Protein AF-A0A353HWV7-F1 (afdb_monomer)

Radius of gyration: 19.86 Å; Cα contacts (8 Å, |Δi|>4): 101; chains: 1; bounding box: 33×42×52 Å

Sequence (136 aa):
RLYQDASVWTDSHAFAIPGNEGKPMPPEKLRGVLAFMAYVSRHSMGWAEGGHVPAYRPVAESLEARALMPNAMYAEAANNVVYDPDGWYMGAAGPVESMASKFMPGALSGQLTPAEALTMFEKEALRLLRKRPPRY

Mean predicted aligned error: 5.13 Å

Structure (mmCIF, N/CA/C/O backbone):
data_AF-A0A353HWV7-F1
#
_entry.id   AF-A0A353HWV7-F1
#
loop_
_atom_site.group_PDB
_atom_site.id
_atom_site.type_symbol
_atom_site.label_atom_id
_atom_site.label_alt_id
_atom_site.label_comp_id
_atom_site.label_asym_id
_atom_site.label_entity_id
_atom_site.label_seq_id
_atom_site.pdbx_PDB_ins_code
_atom_site.Cartn_x
_atom_site.Cartn_y
_atom_site.Cartn_z
_atom_site.occupancy
_atom_site.B_iso_or_equiv
_atom_site.auth_seq_id
_atom_site.auth_comp_id
_atom_site.auth_asym_id
_atom_site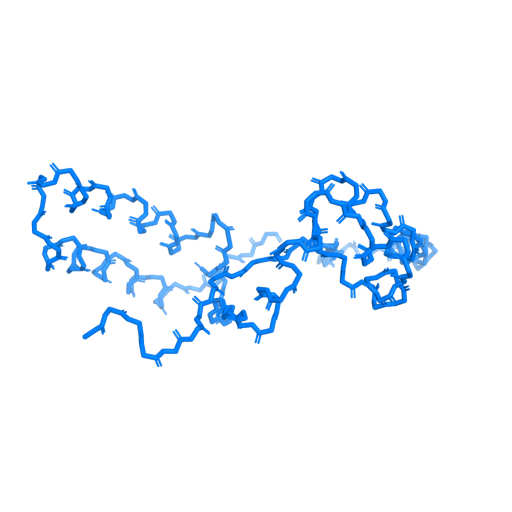.auth_atom_id
_atom_site.pdbx_PDB_model_num
ATOM 1 N N . ARG A 1 1 ? -20.787 -6.000 20.812 1.00 44.81 1 ARG A N 1
ATOM 2 C CA . ARG A 1 1 ? -19.441 -6.605 20.635 1.00 44.81 1 ARG A CA 1
ATOM 3 C C . ARG A 1 1 ? -18.710 -5.751 19.616 1.00 44.81 1 ARG A C 1
ATOM 5 O O . ARG A 1 1 ? -19.349 -5.394 18.640 1.00 44.81 1 ARG A O 1
ATOM 12 N N . LEU A 1 2 ? -17.460 -5.376 19.887 1.00 51.94 2 LEU A N 1
ATOM 13 C CA . LEU A 1 2 ? -16.744 -4.326 19.152 1.00 51.94 2 LEU A CA 1
ATOM 14 C C . LEU A 1 2 ? -16.338 -4.733 17.720 1.00 51.94 2 LEU A C 1
ATOM 16 O O . LEU A 1 2 ? -16.084 -3.849 16.921 1.00 51.94 2 LEU A O 1
ATOM 20 N N . TYR A 1 3 ? -16.364 -6.026 17.369 1.00 56.78 3 TYR A N 1
ATOM 21 C CA . TYR A 1 3 ? -16.024 -6.514 16.025 1.00 56.78 3 TYR A CA 1
ATOM 22 C C . TYR A 1 3 ? -16.941 -7.698 15.679 1.00 56.78 3 TYR A C 1
ATOM 24 O O . TYR A 1 3 ? -16.908 -8.724 16.364 1.00 56.78 3 TYR A O 1
ATOM 32 N N . GLN A 1 4 ? -17.860 -7.511 14.725 1.00 63.47 4 GLN A N 1
ATOM 33 C CA . GLN A 1 4 ? -18.762 -8.568 14.234 1.00 63.47 4 GLN A CA 1
ATOM 34 C C . GLN A 1 4 ? -18.123 -9.397 13.110 1.00 63.47 4 GLN A C 1
ATOM 36 O O . GLN A 1 4 ? -18.550 -10.527 12.883 1.00 63.47 4 GLN A O 1
ATOM 41 N N . ASP A 1 5 ? -17.082 -8.864 12.474 1.00 71.81 5 ASP A N 1
ATOM 42 C CA . ASP A 1 5 ? -16.262 -9.494 11.448 1.00 71.81 5 ASP A CA 1
ATOM 43 C C . ASP A 1 5 ? -14.765 -9.348 11.780 1.00 71.81 5 ASP A C 1
ATOM 45 O O . ASP A 1 5 ? -14.356 -8.521 12.601 1.00 71.81 5 ASP A O 1
ATOM 49 N N . ALA A 1 6 ? -13.942 -10.214 11.184 1.00 78.19 6 ALA A N 1
ATOM 50 C CA . ALA A 1 6 ? -12.502 -10.016 11.160 1.00 78.19 6 ALA A CA 1
ATOM 51 C C . ALA A 1 6 ? -12.210 -9.000 10.051 1.00 78.19 6 ALA A C 1
ATOM 53 O O . ALA A 1 6 ? -12.312 -9.334 8.876 1.00 78.19 6 ALA A O 1
ATOM 54 N N . SER A 1 7 ? -11.880 -7.769 10.436 1.00 83.88 7 SER A N 1
ATOM 55 C CA . SER A 1 7 ? -11.550 -6.679 9.516 1.00 83.88 7 SER A CA 1
ATOM 56 C C . SER A 1 7 ? -10.223 -6.059 9.932 1.00 83.88 7 SER A C 1
ATOM 58 O O . SER A 1 7 ? -10.049 -5.676 11.092 1.00 83.88 7 SER A O 1
ATOM 60 N N . VAL A 1 8 ? -9.282 -5.963 8.996 1.00 86.19 8 VAL A N 1
ATOM 61 C CA . VAL A 1 8 ? -7.960 -5.370 9.217 1.00 86.19 8 VAL A CA 1
ATOM 62 C C . VAL A 1 8 ? -7.736 -4.299 8.161 1.00 86.19 8 VAL A C 1
ATOM 64 O O . VAL A 1 8 ? -7.777 -4.584 6.967 1.00 86.19 8 VAL A O 1
ATOM 67 N N . TRP A 1 9 ? -7.498 -3.060 8.590 1.00 88.69 9 TRP A N 1
ATOM 68 C CA . TRP A 1 9 ? -7.063 -2.017 7.664 1.00 88.69 9 TRP A CA 1
ATOM 69 C C . TRP A 1 9 ? -5.718 -2.408 7.044 1.00 88.69 9 TRP A C 1
ATOM 71 O O . TRP A 1 9 ? -4.826 -2.897 7.743 1.00 88.69 9 TRP A O 1
ATOM 81 N N . THR A 1 10 ? -5.574 -2.211 5.737 1.00 87.62 10 THR A N 1
ATOM 82 C CA . THR A 1 10 ? -4.329 -2.500 5.025 1.00 87.62 10 THR A CA 1
ATOM 83 C C . THR A 1 10 ? -3.988 -1.398 4.034 1.00 87.62 10 THR A C 1
ATOM 85 O O . THR A 1 10 ? -4.869 -0.719 3.511 1.00 87.62 10 THR A O 1
ATOM 88 N N . ASP A 1 11 ? -2.701 -1.307 3.716 1.00 87.75 11 ASP A N 1
ATOM 89 C CA . ASP A 1 11 ? -2.186 -0.521 2.605 1.00 87.75 11 ASP A CA 1
ATOM 90 C C . ASP A 1 11 ? -1.064 -1.291 1.886 1.00 87.75 11 ASP A C 1
ATOM 92 O O . ASP A 1 11 ? -0.548 -2.300 2.378 1.00 87.75 11 ASP A O 1
ATOM 96 N N . SER A 1 12 ? -0.690 -0.834 0.693 1.00 87.12 12 SER A N 1
ATOM 97 C CA . SER A 1 12 ? 0.347 -1.439 -0.133 1.00 87.12 12 SER A CA 1
ATOM 98 C C . SER A 1 12 ? 1.292 -0.397 -0.719 1.00 87.12 12 SER A C 1
ATOM 100 O O . SER A 1 12 ? 0.903 0.708 -1.077 1.00 87.12 12 SER A O 1
ATOM 102 N N . HIS A 1 13 ? 2.553 -0.786 -0.891 1.00 88.81 13 HIS A N 1
ATOM 103 C CA . HIS A 1 13 ? 3.521 0.030 -1.614 1.00 88.81 13 HIS A CA 1
ATOM 104 C C . HIS A 1 13 ? 3.453 -0.311 -3.102 1.00 88.81 13 HIS A C 1
ATOM 106 O O . HIS A 1 13 ? 3.502 -1.484 -3.479 1.00 88.81 13 HIS A O 1
ATOM 112 N N . ALA A 1 14 ? 3.393 0.710 -3.954 1.00 89.50 14 ALA A N 1
ATOM 113 C CA . ALA A 1 14 ? 3.351 0.540 -5.399 1.00 89.50 14 ALA A CA 1
ATOM 114 C C . ALA A 1 14 ? 4.379 1.430 -6.100 1.00 89.50 14 ALA A C 1
ATOM 116 O O . ALA A 1 14 ? 4.656 2.558 -5.693 1.00 89.50 14 ALA A O 1
ATOM 117 N N . PHE A 1 15 ? 4.921 0.928 -7.208 1.00 93.75 15 PHE A N 1
ATOM 118 C CA . PHE A 1 15 ? 5.664 1.760 -8.144 1.00 93.75 15 PHE A CA 1
ATOM 119 C C . PHE A 1 15 ? 4.686 2.551 -9.016 1.00 93.75 15 PHE A C 1
ATOM 121 O O . PHE A 1 15 ? 3.751 1.981 -9.577 1.00 93.75 15 PHE A O 1
ATOM 128 N N . ALA A 1 16 ? 4.950 3.843 -9.192 1.00 92.69 16 ALA A N 1
ATOM 129 C CA . ALA A 1 16 ? 4.185 4.717 -10.072 1.00 92.69 16 ALA A CA 1
ATOM 130 C C . ALA A 1 16 ? 5.095 5.336 -11.139 1.00 92.69 16 ALA A C 1
ATOM 132 O O . ALA A 1 16 ? 6.242 5.698 -10.870 1.00 92.69 16 ALA A O 1
ATOM 133 N N . ILE A 1 17 ? 4.569 5.478 -12.356 1.00 93.19 17 ILE A N 1
ATOM 134 C CA . ILE A 1 17 ? 5.233 6.201 -13.442 1.00 93.19 17 ILE A CA 1
ATOM 135 C C . ILE A 1 17 ? 4.547 7.566 -13.566 1.00 93.19 17 ILE A C 1
ATOM 137 O O . ILE A 1 17 ? 3.347 7.601 -13.838 1.00 93.19 17 ILE A O 1
ATOM 141 N N . PRO A 1 18 ? 5.269 8.688 -13.385 1.00 90.06 18 PRO A N 1
ATOM 142 C CA . PRO A 1 18 ? 4.688 10.015 -13.548 1.00 90.06 18 PRO A CA 1
ATOM 143 C C . PRO A 1 18 ? 4.153 10.222 -14.967 1.00 90.06 18 PRO A C 1
ATOM 145 O O . PRO A 1 18 ? 4.827 9.880 -15.943 1.00 90.06 18 PRO A O 1
ATOM 148 N N . GLY A 1 19 ? 2.972 10.835 -15.084 1.00 88.19 19 GLY A N 1
ATOM 149 C CA . GLY A 1 19 ? 2.339 11.104 -16.379 1.00 88.19 19 GLY A CA 1
ATOM 150 C C . GLY A 1 19 ? 3.135 12.064 -17.274 1.00 88.19 19 GLY A C 1
ATOM 151 O O . GLY A 1 19 ? 3.052 11.956 -18.494 1.00 88.19 19 GLY A O 1
ATOM 152 N N . ASN A 1 20 ? 3.941 12.958 -16.679 1.00 88.81 20 ASN A N 1
ATOM 153 C CA . ASN A 1 20 ? 4.789 13.944 -17.365 1.00 88.81 20 ASN A CA 1
ATOM 154 C C . ASN A 1 20 ? 4.060 14.677 -18.512 1.00 88.81 20 ASN A C 1
ATOM 156 O O . ASN A 1 20 ? 4.488 14.624 -19.669 1.00 88.81 20 ASN A O 1
ATOM 160 N N . GLU A 1 21 ? 2.944 15.345 -18.200 1.00 88.44 21 GLU A N 1
ATOM 161 C CA . GLU A 1 21 ? 2.135 16.065 -19.192 1.00 88.44 21 GLU A CA 1
ATOM 162 C C . GLU A 1 21 ? 2.995 17.019 -20.042 1.00 88.44 21 GLU A C 1
ATOM 164 O O . GLU A 1 21 ? 3.812 17.782 -19.530 1.00 88.44 21 GLU A O 1
ATOM 169 N N . GLY A 1 22 ? 2.850 16.944 -21.368 1.00 92.62 22 GLY A N 1
ATOM 170 C CA . GLY A 1 22 ? 3.628 17.752 -22.316 1.00 92.62 22 GLY A CA 1
ATOM 171 C C . GLY A 1 22 ? 5.094 17.332 -22.502 1.00 92.62 22 GLY A C 1
ATOM 172 O O . GLY A 1 22 ? 5.752 17.839 -23.408 1.00 92.62 22 GLY A O 1
ATOM 173 N N . LYS A 1 23 ? 5.613 16.385 -21.708 1.00 94.38 23 LYS A N 1
ATOM 174 C CA . LYS A 1 23 ? 6.982 15.860 -21.823 1.00 94.38 23 LYS A CA 1
ATOM 175 C C . LYS A 1 23 ? 7.009 14.340 -21.600 1.00 94.38 23 LYS A C 1
ATOM 177 O O . LYS A 1 23 ? 7.583 13.872 -20.613 1.00 94.38 23 LYS A O 1
ATOM 182 N N . PRO A 1 24 ? 6.393 13.554 -22.502 1.00 91.12 24 PRO A N 1
ATOM 183 C CA . PRO A 1 24 ? 6.259 12.118 -22.310 1.00 91.12 24 PRO A CA 1
ATOM 184 C C . PRO A 1 24 ? 7.624 11.435 -22.194 1.00 91.12 24 PRO A C 1
ATOM 186 O O . PRO A 1 24 ? 8.616 11.844 -22.804 1.00 91.12 24 PRO A O 1
ATOM 189 N N . MET A 1 25 ? 7.666 10.365 -21.401 1.00 94.75 25 MET A N 1
ATOM 190 C CA . MET A 1 25 ? 8.862 9.545 -21.262 1.00 94.75 25 MET A CA 1
ATOM 191 C C . MET A 1 25 ? 9.195 8.864 -22.601 1.00 94.75 25 MET A C 1
ATOM 193 O O . MET A 1 25 ? 8.297 8.273 -23.206 1.00 94.75 25 MET A O 1
ATOM 197 N N . PRO A 1 26 ? 10.465 8.881 -23.050 1.00 96.56 26 PRO A N 1
ATOM 198 C CA . PRO A 1 26 ? 10.867 8.140 -24.239 1.00 96.56 26 PRO A CA 1
ATOM 199 C C . PRO A 1 26 ? 10.539 6.636 -24.127 1.00 96.56 26 PRO A C 1
ATOM 201 O O . PRO A 1 26 ? 10.708 6.062 -23.041 1.00 96.56 26 PRO A O 1
ATOM 204 N N . PRO A 1 27 ? 10.095 5.966 -25.210 1.00 96.12 27 PRO A N 1
ATOM 205 C CA . PRO A 1 27 ? 9.649 4.571 -25.154 1.00 96.12 27 PRO A CA 1
ATOM 206 C C . PRO A 1 27 ? 10.694 3.586 -24.615 1.00 96.12 27 PRO A C 1
ATOM 208 O O . PRO A 1 27 ? 10.354 2.632 -23.919 1.00 96.12 27 PRO A O 1
ATOM 211 N N . GLU A 1 28 ? 11.973 3.791 -24.921 1.00 97.75 28 GLU A N 1
ATOM 212 C CA . GLU A 1 28 ? 13.077 2.970 -24.425 1.00 97.75 28 GLU A CA 1
ATOM 213 C C . GLU A 1 28 ? 13.275 3.106 -22.916 1.00 97.75 28 GLU A C 1
ATOM 215 O O . GLU A 1 28 ? 13.475 2.101 -22.231 1.00 97.75 28 GLU A O 1
ATOM 220 N N . LYS A 1 29 ? 13.119 4.321 -22.381 1.00 97.12 29 LYS A N 1
ATOM 221 C CA . LYS A 1 29 ? 13.177 4.560 -20.940 1.00 97.12 29 LYS A CA 1
ATOM 222 C C . LYS A 1 29 ? 11.981 3.920 -20.240 1.00 97.12 29 LYS A C 1
ATOM 224 O O . LYS A 1 29 ? 12.170 3.261 -19.221 1.00 97.12 29 LYS A O 1
ATOM 229 N N . LEU A 1 30 ? 10.781 4.038 -20.815 1.00 96.38 30 LEU A N 1
ATOM 230 C CA . LEU A 1 30 ? 9.579 3.388 -20.286 1.00 96.38 30 LEU A CA 1
ATOM 231 C C . LEU A 1 30 ? 9.751 1.864 -20.204 1.00 96.38 30 LEU A C 1
ATOM 233 O O . LEU A 1 30 ? 9.453 1.269 -19.171 1.00 96.38 30 LEU A O 1
ATOM 237 N N . ARG A 1 31 ? 10.296 1.233 -21.254 1.00 97.94 31 ARG A N 1
ATOM 238 C CA . ARG A 1 31 ? 10.606 -0.208 -21.237 1.00 97.94 31 ARG A CA 1
ATOM 239 C C . ARG A 1 31 ? 11.578 -0.577 -20.116 1.00 97.94 31 ARG A C 1
ATOM 241 O O . ARG A 1 31 ? 11.344 -1.566 -19.429 1.00 97.94 31 ARG A O 1
ATOM 248 N N . GLY A 1 32 ? 12.631 0.216 -19.908 1.00 98.38 32 GLY A N 1
ATOM 249 C CA . GLY A 1 32 ? 13.584 0.002 -18.815 1.00 98.38 32 GLY A CA 1
ATOM 250 C C . GLY A 1 32 ? 12.936 0.100 -17.430 1.00 98.38 32 GLY A C 1
ATOM 251 O O . GLY A 1 32 ? 13.162 -0.762 -16.584 1.00 98.38 32 GLY A O 1
ATOM 252 N N . VAL A 1 33 ? 12.077 1.102 -17.216 1.00 97.81 33 VAL A N 1
ATOM 253 C CA . VAL A 1 33 ? 11.332 1.273 -15.956 1.00 97.81 33 VAL A CA 1
ATOM 254 C C . VAL A 1 33 ? 10.406 0.084 -15.696 1.00 97.81 33 VAL A C 1
ATOM 256 O O . VAL A 1 33 ? 10.430 -0.479 -14.604 1.00 97.81 33 VAL A O 1
ATOM 259 N N . LEU A 1 34 ? 9.645 -0.355 -16.701 1.00 97.75 34 LEU A N 1
ATOM 260 C CA . LEU A 1 34 ? 8.764 -1.519 -16.569 1.00 97.75 34 LEU A CA 1
ATOM 261 C C . LEU A 1 34 ? 9.548 -2.811 -16.302 1.00 97.75 34 LEU A C 1
ATOM 263 O O . LEU A 1 34 ? 9.127 -3.621 -15.476 1.00 97.75 34 LEU A O 1
ATOM 267 N N . ALA A 1 35 ? 10.702 -2.996 -16.950 1.00 98.44 35 ALA A N 1
ATOM 268 C CA . ALA A 1 35 ? 11.579 -4.134 -16.691 1.00 98.44 35 ALA A CA 1
ATOM 269 C C . ALA A 1 35 ? 12.095 -4.134 -15.243 1.00 98.44 35 ALA A C 1
ATOM 271 O O . ALA A 1 35 ? 12.089 -5.179 -14.592 1.00 98.44 35 ALA A O 1
ATOM 272 N N . PHE A 1 36 ? 12.470 -2.967 -14.714 1.00 98.06 36 PHE A N 1
ATOM 273 C CA . PHE A 1 36 ? 12.876 -2.817 -13.318 1.00 98.06 36 PHE A CA 1
ATOM 274 C C . PHE A 1 36 ? 11.728 -3.119 -12.343 1.00 98.06 36 PHE A C 1
ATOM 276 O O . PHE A 1 36 ? 11.900 -3.932 -11.436 1.00 98.06 36 PHE A O 1
ATOM 283 N N . MET A 1 37 ? 10.540 -2.540 -12.553 1.00 97.25 37 MET A N 1
ATOM 284 C CA . MET A 1 37 ? 9.358 -2.806 -11.718 1.00 97.25 37 MET A CA 1
ATOM 285 C C . MET A 1 37 ? 9.006 -4.302 -11.702 1.00 97.25 37 MET A C 1
ATOM 287 O O . MET A 1 37 ? 8.732 -4.872 -10.642 1.00 97.25 37 MET A O 1
ATOM 291 N N . ALA A 1 38 ? 9.060 -4.959 -12.865 1.00 97.00 38 ALA A N 1
ATOM 292 C CA . ALA A 1 38 ? 8.837 -6.396 -12.980 1.00 97.00 38 ALA A CA 1
ATOM 293 C C . ALA A 1 38 ? 9.918 -7.204 -12.250 1.00 97.00 38 ALA A C 1
ATOM 295 O O . ALA A 1 38 ? 9.589 -8.169 -11.560 1.00 97.00 38 ALA A O 1
ATOM 296 N N . TYR A 1 39 ? 11.189 -6.811 -12.370 1.00 97.62 39 TYR A N 1
ATOM 297 C CA . TYR A 1 39 ? 12.292 -7.453 -11.661 1.00 97.62 39 TYR A CA 1
ATOM 298 C C . TYR A 1 39 ? 12.093 -7.379 -10.146 1.00 97.62 39 TYR A C 1
ATOM 300 O O . TYR A 1 39 ? 12.087 -8.424 -9.502 1.00 97.62 39 TYR A O 1
ATOM 308 N N . VAL A 1 40 ? 11.854 -6.188 -9.584 1.00 96.12 40 VAL A N 1
ATOM 309 C CA . VAL A 1 40 ? 11.650 -6.019 -8.134 1.00 96.12 40 VAL A CA 1
ATOM 310 C C . VAL A 1 40 ? 10.454 -6.835 -7.648 1.00 96.12 40 VAL A C 1
ATOM 312 O O . VAL A 1 40 ? 10.556 -7.533 -6.645 1.00 96.12 40 VAL A O 1
ATOM 315 N N . SER A 1 41 ? 9.343 -6.818 -8.391 1.00 94.88 41 SER A N 1
ATOM 316 C CA . SER A 1 41 ? 8.148 -7.592 -8.033 1.00 94.88 41 SER A CA 1
ATOM 317 C C . SER A 1 41 ? 8.435 -9.096 -7.989 1.00 94.88 41 SER A C 1
ATOM 319 O O . SER A 1 41 ? 8.030 -9.780 -7.051 1.00 94.88 41 SER A O 1
ATOM 321 N N . ARG A 1 42 ? 9.170 -9.618 -8.981 1.00 96.81 42 ARG A N 1
ATOM 322 C CA . ARG A 1 42 ? 9.516 -11.046 -9.081 1.00 96.81 42 ARG A CA 1
ATOM 323 C C . ARG A 1 42 ? 10.584 -11.491 -8.081 1.00 96.81 42 ARG A C 1
ATOM 325 O O . ARG A 1 42 ? 10.616 -12.666 -7.744 1.00 96.81 42 ARG A O 1
ATOM 332 N N . HIS A 1 43 ? 11.416 -10.570 -7.600 1.00 96.75 43 HIS A N 1
ATOM 333 C CA . HIS A 1 43 ? 12.477 -10.820 -6.617 1.00 96.75 43 HIS A CA 1
ATOM 334 C C . HIS A 1 43 ? 12.132 -10.193 -5.258 1.00 96.75 43 HIS A C 1
ATOM 336 O O . HIS A 1 43 ? 12.989 -9.648 -4.566 1.00 96.75 43 HIS A O 1
ATOM 342 N N . SER A 1 44 ? 10.856 -10.250 -4.874 1.00 96.19 44 SER A N 1
ATOM 343 C CA . SER A 1 44 ? 10.322 -9.567 -3.692 1.00 96.19 44 SER A CA 1
ATOM 344 C C . SER A 1 44 ? 10.531 -10.314 -2.370 1.00 96.19 44 SER A C 1
ATOM 346 O O . SER A 1 44 ? 10.053 -9.853 -1.339 1.00 96.19 44 SER A O 1
ATOM 348 N N . MET A 1 45 ? 11.280 -11.423 -2.350 1.00 96.88 45 MET A N 1
ATOM 349 C CA . MET A 1 45 ? 11.542 -12.170 -1.111 1.00 96.88 45 MET A CA 1
ATOM 350 C C . MET A 1 45 ? 12.262 -11.314 -0.056 1.00 96.88 45 MET A C 1
ATOM 352 O O . MET A 1 45 ? 11.914 -11.382 1.116 1.00 96.88 45 MET A O 1
ATOM 356 N N . GLY A 1 46 ? 13.164 -10.416 -0.469 1.00 95.81 46 GLY A N 1
ATOM 357 C CA . GLY A 1 46 ? 13.804 -9.474 0.459 1.00 95.81 46 GLY A CA 1
ATOM 358 C C . GLY A 1 46 ? 12.816 -8.531 1.165 1.00 95.81 46 GLY A C 1
ATOM 359 O O . GLY A 1 46 ? 13.063 -8.098 2.285 1.00 95.81 46 GLY A O 1
ATOM 360 N N . TRP A 1 47 ? 11.656 -8.248 0.559 1.00 94.38 47 TRP A N 1
ATOM 361 C CA . TRP A 1 47 ? 10.579 -7.515 1.236 1.00 94.38 47 TRP A CA 1
ATOM 362 C C . TRP A 1 47 ? 9.870 -8.386 2.273 1.00 94.38 47 TRP A C 1
ATOM 364 O O . TRP A 1 47 ? 9.518 -7.885 3.340 1.00 94.38 47 TRP A O 1
ATOM 374 N N . ALA A 1 48 ? 9.696 -9.683 1.992 1.00 95.00 48 ALA A N 1
ATOM 375 C CA . ALA A 1 48 ? 9.178 -10.629 2.977 1.00 95.00 48 ALA A CA 1
ATOM 376 C C . ALA A 1 48 ? 10.107 -10.721 4.191 1.00 95.00 48 ALA A C 1
ATOM 378 O O . ALA A 1 48 ? 9.637 -10.626 5.318 1.00 95.00 48 ALA A O 1
ATOM 379 N N . GLU A 1 49 ? 11.420 -10.807 3.970 1.00 95.88 49 GLU A N 1
ATOM 380 C CA . GLU A 1 49 ? 12.443 -10.788 5.029 1.00 95.88 49 GLU A CA 1
ATOM 381 C C . GLU A 1 49 ? 12.390 -9.510 5.882 1.00 95.88 49 GLU A C 1
ATOM 383 O O . GLU A 1 49 ? 12.682 -9.552 7.075 1.00 95.88 49 GLU A O 1
ATOM 388 N N . GLY A 1 50 ? 11.945 -8.391 5.301 1.00 94.38 50 GLY A N 1
ATOM 389 C CA . GLY A 1 50 ? 11.661 -7.141 6.012 1.00 94.38 50 GLY A CA 1
ATOM 390 C C . GLY A 1 50 ? 10.317 -7.096 6.754 1.00 94.38 50 GLY A C 1
ATOM 391 O O . GLY A 1 50 ? 10.013 -6.085 7.380 1.00 94.38 50 GLY A O 1
ATOM 392 N N . GLY A 1 51 ? 9.506 -8.156 6.691 1.00 92.50 51 GLY A N 1
ATOM 393 C CA . GLY A 1 51 ? 8.198 -8.247 7.348 1.00 92.50 51 GLY A CA 1
ATOM 394 C C . GLY A 1 51 ? 7.004 -7.799 6.497 1.00 92.50 51 GLY A C 1
ATOM 395 O O . GLY A 1 51 ? 5.915 -7.597 7.028 1.00 92.50 51 GLY A O 1
ATOM 396 N N . HIS A 1 52 ? 7.168 -7.623 5.185 1.00 92.12 52 HIS A N 1
ATOM 397 C CA . HIS A 1 52 ? 6.036 -7.350 4.297 1.00 92.12 52 HIS A CA 1
ATOM 398 C C . HIS A 1 52 ? 5.371 -8.642 3.807 1.00 92.12 52 HIS A C 1
ATOM 400 O O . HIS A 1 52 ? 5.999 -9.695 3.710 1.00 92.12 52 HIS A O 1
ATOM 406 N N . VAL A 1 53 ? 4.097 -8.550 3.421 1.00 91.31 53 VAL A N 1
ATOM 407 C CA . VAL A 1 53 ? 3.421 -9.590 2.633 1.00 91.31 53 VAL A CA 1
ATOM 408 C C . VAL A 1 53 ? 3.640 -9.272 1.148 1.00 91.31 53 VAL A C 1
ATOM 410 O O . VAL A 1 53 ? 3.164 -8.233 0.684 1.00 91.31 53 VAL A O 1
ATOM 413 N N . PRO A 1 54 ? 4.371 -10.102 0.378 1.00 92.81 54 PRO A N 1
ATOM 414 C CA . PRO A 1 54 ? 4.614 -9.816 -1.032 1.00 92.81 54 PRO A CA 1
ATOM 415 C C . PRO A 1 54 ? 3.321 -9.831 -1.854 1.00 92.81 54 PRO A C 1
ATOM 417 O O . PRO A 1 54 ? 2.492 -10.725 -1.715 1.00 92.81 54 PRO A O 1
ATOM 420 N N . ALA A 1 55 ? 3.179 -8.885 -2.784 1.00 91.31 55 ALA A N 1
ATOM 421 C CA . ALA A 1 55 ? 2.043 -8.860 -3.711 1.00 91.31 55 ALA A CA 1
ATOM 422 C C . ALA A 1 55 ? 2.217 -9.831 -4.896 1.00 91.31 55 ALA A C 1
ATOM 424 O O . ALA A 1 55 ? 1.242 -10.281 -5.502 1.00 91.31 55 ALA A O 1
ATOM 425 N N . TYR A 1 56 ? 3.462 -10.16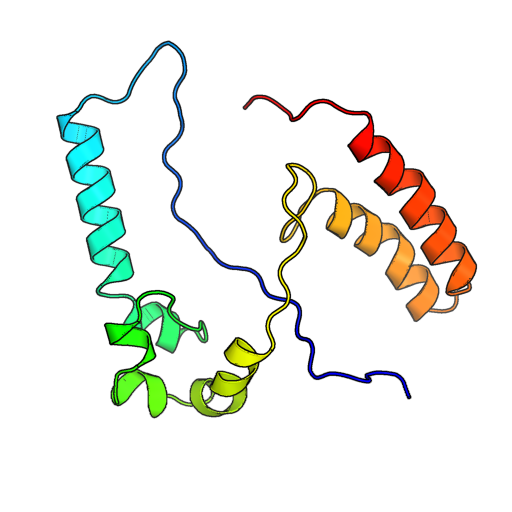8 -5.259 1.00 95.12 56 TYR A N 1
ATOM 426 C CA . TYR A 1 56 ? 3.723 -11.112 -6.342 1.00 95.12 56 TYR A CA 1
ATOM 427 C C . TYR A 1 56 ? 3.483 -12.543 -5.858 1.00 95.12 56 TYR A C 1
ATOM 429 O O . TYR A 1 56 ? 4.318 -13.133 -5.172 1.00 95.12 56 TYR A O 1
ATOM 437 N N . ARG A 1 57 ? 2.328 -13.099 -6.241 1.00 94.06 57 ARG A N 1
ATOM 438 C CA . ARG A 1 57 ? 1.825 -14.393 -5.758 1.00 94.06 57 ARG A CA 1
ATOM 439 C C . ARG A 1 57 ? 2.847 -15.534 -5.781 1.00 94.06 57 ARG A C 1
ATOM 441 O O . ARG A 1 57 ? 2.948 -16.203 -4.763 1.00 94.06 57 ARG A O 1
ATOM 448 N N . PRO A 1 58 ? 3.655 -15.749 -6.840 1.00 97.06 58 PRO A N 1
ATOM 449 C CA . PRO A 1 58 ? 4.643 -16.830 -6.821 1.00 97.06 58 PRO A CA 1
ATOM 450 C C . PRO A 1 58 ? 5.684 -16.726 -5.698 1.00 97.06 58 PRO A C 1
ATOM 452 O O . PRO A 1 58 ? 6.176 -17.755 -5.254 1.00 97.06 58 PRO A O 1
ATOM 455 N N . VAL A 1 59 ? 6.010 -15.513 -5.233 1.00 96.12 59 VAL A N 1
ATOM 456 C CA . VAL A 1 59 ? 6.866 -15.315 -4.051 1.00 96.12 59 VAL A CA 1
ATOM 457 C C . VAL A 1 59 ? 6.038 -15.484 -2.778 1.00 96.12 59 VAL A C 1
ATOM 459 O O . VAL A 1 59 ? 6.422 -16.256 -1.914 1.00 96.12 59 VAL A O 1
ATOM 462 N N . ALA A 1 60 ? 4.878 -14.827 -2.672 1.00 93.38 60 ALA A N 1
ATOM 463 C CA . ALA A 1 60 ? 4.026 -14.891 -1.476 1.00 93.38 60 ALA A CA 1
ATOM 464 C C . ALA A 1 60 ? 3.546 -16.315 -1.130 1.00 93.38 60 ALA A C 1
ATOM 466 O O . ALA A 1 60 ? 3.346 -16.657 0.033 1.00 93.38 60 ALA A O 1
ATOM 467 N N . GLU A 1 61 ? 3.344 -17.147 -2.150 1.00 94.00 61 GLU A N 1
ATOM 468 C CA . GLU A 1 61 ? 2.865 -18.522 -2.027 1.00 94.00 61 GLU A CA 1
ATOM 469 C C . GLU A 1 61 ? 4.006 -19.554 -1.982 1.00 94.00 61 GLU A C 1
ATOM 471 O O . GLU A 1 61 ? 3.722 -20.749 -1.866 1.00 94.00 61 GLU A O 1
ATOM 476 N N . SER A 1 62 ? 5.275 -19.127 -2.058 1.00 96.25 62 SER A N 1
ATOM 477 C CA . SER A 1 62 ? 6.425 -20.034 -2.019 1.00 96.25 62 SER A CA 1
ATOM 478 C C . SER A 1 62 ? 6.595 -20.689 -0.643 1.00 96.25 62 SER A C 1
ATOM 480 O O . SER A 1 62 ? 6.092 -20.202 0.376 1.00 96.25 62 SER A O 1
ATOM 482 N N . LEU A 1 63 ? 7.315 -21.815 -0.600 1.00 97.12 63 LEU A N 1
ATOM 483 C CA . LEU A 1 63 ? 7.604 -22.512 0.657 1.00 97.12 63 LEU A CA 1
ATOM 484 C C . LEU A 1 63 ? 8.445 -21.639 1.593 1.00 97.12 63 LEU A C 1
ATOM 486 O O . LEU A 1 63 ? 8.193 -21.606 2.793 1.00 97.12 63 LEU A O 1
ATOM 490 N N . GLU A 1 64 ? 9.404 -20.906 1.033 1.00 96.38 64 GLU A N 1
ATOM 491 C CA . GLU A 1 64 ? 10.293 -20.004 1.758 1.00 96.38 64 GLU A CA 1
ATOM 492 C C . GLU A 1 64 ? 9.507 -18.871 2.424 1.00 96.38 64 GLU A C 1
ATOM 494 O O . GLU A 1 64 ? 9.666 -18.646 3.622 1.00 96.38 64 GLU A O 1
ATOM 499 N N . ALA A 1 65 ? 8.612 -18.198 1.690 1.00 95.25 65 ALA A N 1
ATOM 500 C CA . ALA A 1 65 ? 7.793 -17.121 2.246 1.00 95.25 65 ALA A CA 1
ATOM 501 C C . ALA A 1 65 ? 6.822 -17.625 3.324 1.00 95.25 65 ALA A C 1
ATOM 503 O O . ALA A 1 65 ? 6.651 -16.978 4.355 1.00 95.25 65 ALA A O 1
ATOM 504 N N . ARG A 1 66 ? 6.217 -18.804 3.123 1.00 94.50 66 ARG A N 1
ATOM 505 C CA . ARG A 1 66 ? 5.280 -19.408 4.086 1.00 94.50 66 ARG A CA 1
ATOM 506 C C . ARG A 1 66 ? 5.950 -19.921 5.359 1.00 94.50 66 ARG A C 1
ATOM 508 O O . ARG A 1 66 ? 5.291 -19.994 6.390 1.00 94.50 66 ARG A O 1
ATOM 515 N N . ALA A 1 67 ? 7.226 -20.293 5.292 1.00 96.69 67 ALA A N 1
ATOM 516 C CA . ALA A 1 67 ? 8.002 -20.738 6.448 1.00 96.69 67 ALA A CA 1
ATOM 517 C C . ALA A 1 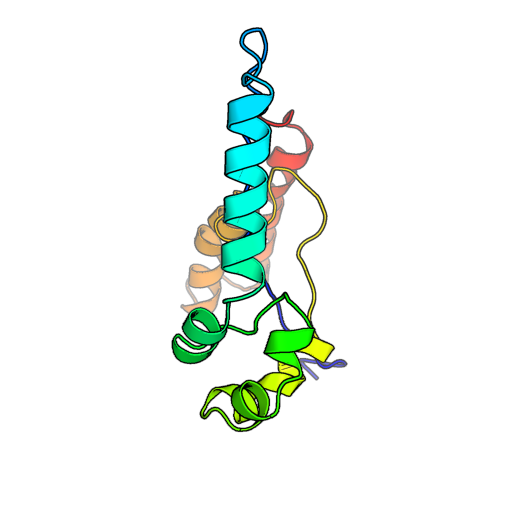67 ? 8.660 -19.578 7.218 1.00 96.69 67 ALA A C 1
ATOM 519 O O . ALA A 1 67 ? 9.193 -19.789 8.309 1.00 96.69 67 ALA A O 1
ATOM 520 N N . LEU A 1 68 ? 8.651 -18.365 6.658 1.00 97.31 68 LEU A N 1
ATOM 521 C CA . LEU A 1 68 ? 9.337 -17.214 7.228 1.00 97.31 68 LEU A CA 1
ATOM 522 C C . LEU A 1 68 ? 8.636 -16.724 8.501 1.00 97.31 68 LEU A C 1
ATOM 524 O O . LEU A 1 68 ? 7.449 -16.404 8.495 1.00 97.31 68 LEU A O 1
ATOM 528 N N . MET A 1 69 ? 9.388 -16.619 9.596 1.00 96.00 69 MET A N 1
ATOM 529 C CA . MET A 1 69 ? 8.900 -16.101 10.876 1.00 96.00 69 MET A CA 1
ATOM 530 C C . MET A 1 69 ? 9.414 -14.671 11.105 1.00 96.00 69 MET A C 1
ATOM 532 O O . MET A 1 69 ? 10.591 -14.422 10.850 1.00 96.00 69 MET A O 1
ATOM 536 N N . PRO A 1 70 ? 8.584 -13.744 11.624 1.00 94.88 70 PRO A N 1
ATOM 537 C CA . PRO A 1 70 ? 7.219 -13.952 12.117 1.00 94.88 70 PRO A CA 1
ATOM 538 C C . PRO A 1 70 ? 6.119 -13.868 11.041 1.00 94.88 70 PRO A C 1
ATOM 540 O O . PRO A 1 70 ? 4.948 -13.927 11.400 1.00 94.88 70 PRO A O 1
ATOM 543 N N . ASN A 1 71 ? 6.446 -13.747 9.747 1.00 94.69 71 ASN A N 1
ATOM 544 C CA . ASN A 1 71 ? 5.464 -13.561 8.664 1.00 94.69 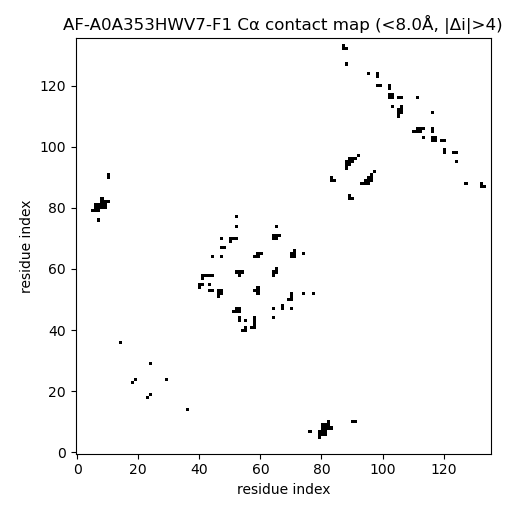71 ASN A CA 1
ATOM 545 C C . ASN A 1 71 ? 4.340 -14.596 8.651 1.00 94.69 71 ASN A C 1
ATOM 547 O O . ASN A 1 71 ? 3.168 -14.238 8.531 1.00 94.69 71 ASN A O 1
ATOM 551 N N . ALA A 1 72 ? 4.678 -15.864 8.866 1.00 93.19 72 ALA A N 1
ATOM 552 C CA . ALA A 1 72 ? 3.706 -16.944 8.950 1.00 93.19 72 ALA A CA 1
ATOM 553 C C . ALA A 1 72 ? 2.652 -16.722 10.053 1.00 93.19 72 ALA A C 1
ATOM 555 O O . ALA A 1 72 ? 1.518 -17.168 9.903 1.00 93.19 72 ALA A O 1
ATOM 556 N N . MET A 1 73 ? 2.982 -15.998 11.131 1.00 93.31 73 MET A N 1
ATOM 557 C CA . MET A 1 73 ? 2.054 -15.729 12.239 1.00 93.31 73 MET A CA 1
ATOM 558 C C . MET A 1 73 ? 0.936 -14.751 11.868 1.00 93.31 73 MET A C 1
ATOM 560 O O . MET A 1 73 ? -0.108 -14.765 12.513 1.00 93.31 73 MET A O 1
ATOM 564 N N . TYR A 1 74 ? 1.149 -13.891 10.869 1.00 90.19 74 TYR A N 1
ATOM 565 C CA . TYR A 1 74 ? 0.168 -12.887 10.444 1.00 90.19 74 TYR A CA 1
ATOM 566 C C . TYR A 1 74 ? -0.267 -13.040 8.984 1.00 90.19 74 TYR A C 1
ATOM 568 O O . TYR A 1 74 ? -1.037 -12.220 8.490 1.00 90.19 74 TYR A O 1
ATOM 576 N N . ALA A 1 75 ? 0.170 -14.093 8.290 1.00 86.38 75 ALA A N 1
ATOM 577 C CA . ALA A 1 75 ? -0.156 -14.320 6.883 1.00 86.38 75 ALA A CA 1
ATOM 578 C C . ALA A 1 75 ? -1.674 -14.372 6.621 1.00 86.38 75 ALA A C 1
ATOM 580 O O . ALA A 1 75 ? -2.142 -13.889 5.592 1.00 86.38 75 ALA A O 1
ATOM 581 N N . GLU A 1 76 ? -2.463 -14.891 7.568 1.00 87.00 76 GLU A N 1
ATOM 582 C CA . GLU A 1 76 ? -3.926 -14.950 7.451 1.00 87.00 76 GLU A CA 1
ATOM 583 C C . GLU A 1 76 ? -4.609 -13.576 7.528 1.00 87.00 76 GLU A C 1
ATOM 585 O O . GLU A 1 76 ? -5.740 -13.438 7.060 1.00 87.00 76 GLU A O 1
ATOM 590 N N . ALA A 1 77 ? -3.940 -12.542 8.059 1.00 87.44 77 ALA A N 1
ATOM 591 C CA . ALA A 1 77 ? -4.494 -11.187 8.109 1.00 87.44 77 ALA A CA 1
ATOM 592 C C . ALA A 1 77 ? -4.806 -10.649 6.704 1.00 87.44 77 ALA A C 1
ATOM 594 O O . ALA A 1 77 ? -5.777 -9.914 6.536 1.00 87.44 77 ALA A O 1
ATOM 595 N N . ALA A 1 78 ? -4.050 -11.090 5.690 1.00 86.62 78 ALA A N 1
ATOM 596 C CA . ALA A 1 78 ? -4.266 -10.734 4.291 1.00 86.62 78 ALA A CA 1
ATOM 597 C C . ALA A 1 78 ? -5.654 -11.152 3.756 1.00 86.62 78 ALA A C 1
ATOM 599 O O . ALA A 1 78 ? -6.144 -10.549 2.806 1.00 86.62 78 ALA A O 1
ATOM 600 N N . ASN A 1 79 ? -6.315 -12.144 4.367 1.00 87.81 79 ASN A N 1
ATOM 601 C CA . ASN A 1 79 ? -7.654 -12.591 3.959 1.00 87.81 79 ASN A CA 1
ATOM 602 C C . ASN A 1 79 ? -8.784 -11.688 4.475 1.00 87.81 79 ASN A C 1
ATOM 604 O O . ASN A 1 79 ? -9.918 -11.809 4.022 1.00 87.81 79 ASN A O 1
ATOM 608 N N . ASN A 1 80 ? -8.480 -10.811 5.431 1.00 90.00 80 ASN A N 1
ATOM 609 C CA . ASN A 1 80 ? -9.449 -9.987 6.154 1.00 90.00 80 ASN A CA 1
ATOM 610 C C . ASN A 1 80 ? -9.228 -8.492 5.892 1.00 90.00 80 ASN A C 1
ATOM 612 O O . ASN A 1 80 ? -9.627 -7.643 6.692 1.00 90.00 80 ASN A O 1
ATOM 616 N N . VAL A 1 81 ? -8.517 -8.170 4.811 1.00 88.88 81 VAL A N 1
ATOM 617 C CA . VAL A 1 81 ? -8.117 -6.798 4.534 1.00 88.88 81 VAL A CA 1
ATOM 618 C C . VAL A 1 81 ? -9.285 -5.950 4.058 1.00 88.88 81 VAL A C 1
ATOM 620 O O . VAL A 1 81 ? -10.066 -6.354 3.196 1.00 88.88 81 VAL A O 1
ATOM 623 N N . VAL A 1 82 ? -9.357 -4.738 4.591 1.00 89.19 82 VAL A N 1
ATOM 624 C CA . VAL A 1 82 ? -10.246 -3.681 4.124 1.00 89.19 82 VAL A CA 1
ATOM 625 C C . VAL A 1 82 ? -9.365 -2.517 3.694 1.00 89.19 82 VAL A C 1
ATOM 627 O O . VAL A 1 82 ? -8.601 -1.980 4.495 1.00 89.19 82 VAL A O 1
ATOM 630 N N . TYR A 1 83 ? -9.457 -2.161 2.416 1.00 87.12 83 TYR A N 1
ATOM 631 C CA . TYR A 1 83 ? -8.803 -0.977 1.874 1.00 87.12 83 TYR A CA 1
ATOM 632 C C . TYR A 1 83 ? -9.658 0.258 2.136 1.00 87.12 83 TYR A C 1
ATOM 634 O O . TYR A 1 83 ? -10.891 0.177 2.182 1.00 87.12 83 TYR A O 1
ATOM 642 N N . ASP A 1 84 ? -9.003 1.410 2.241 1.00 88.25 84 ASP A N 1
ATOM 643 C CA . ASP A 1 84 ? -9.712 2.677 2.153 1.00 88.25 84 ASP A CA 1
ATOM 644 C C . ASP A 1 84 ? -10.463 2.785 0.810 1.00 88.25 84 ASP A C 1
ATOM 646 O O . ASP A 1 84 ? -10.003 2.255 -0.206 1.00 88.25 84 ASP A O 1
ATOM 650 N N . PRO A 1 85 ? -11.606 3.492 0.768 1.00 86.06 85 PRO A N 1
ATOM 651 C CA . PRO A 1 85 ? -12.297 3.781 -0.482 1.00 86.06 85 PRO A CA 1
ATOM 652 C C . PRO A 1 85 ? -11.410 4.513 -1.494 1.00 86.06 85 PRO A C 1
ATOM 654 O O . PRO A 1 85 ? -10.532 5.294 -1.128 1.00 86.06 85 PRO A O 1
ATOM 657 N N . ASP A 1 86 ? -11.722 4.367 -2.780 1.00 85.81 86 ASP A N 1
ATOM 658 C CA . ASP A 1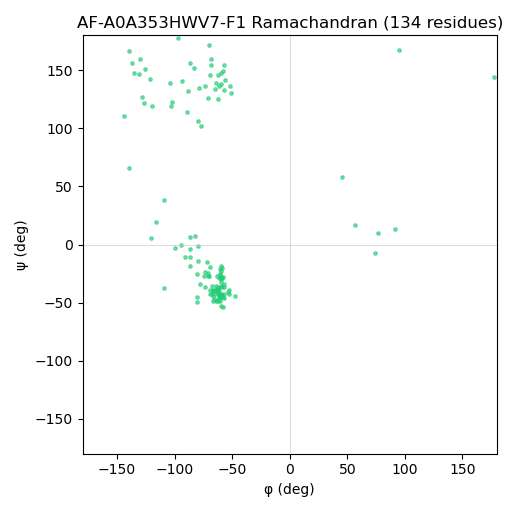 86 ? -11.036 5.124 -3.824 1.00 85.81 86 ASP A CA 1
ATOM 659 C C . ASP A 1 86 ? -11.261 6.636 -3.653 1.00 85.81 86 ASP A C 1
ATOM 661 O O . ASP A 1 86 ? -12.391 7.135 -3.623 1.00 85.81 86 ASP A O 1
ATOM 665 N N . GLY A 1 87 ? -10.173 7.399 -3.582 1.00 88.50 87 GLY A N 1
ATOM 666 C CA . GLY A 1 87 ? -10.228 8.854 -3.540 1.00 88.50 87 GLY A CA 1
ATOM 667 C C . GLY A 1 87 ? -8.849 9.477 -3.397 1.00 88.50 87 GLY A C 1
ATOM 668 O O . GLY A 1 87 ? -8.003 8.968 -2.674 1.00 88.50 87 GLY A O 1
ATOM 669 N N . TRP A 1 88 ? -8.628 10.634 -4.032 1.00 90.75 88 TRP A N 1
ATOM 670 C CA . TRP A 1 88 ? -7.344 11.354 -3.951 1.00 90.75 88 TRP A CA 1
ATOM 671 C C . TRP A 1 88 ? -6.953 11.749 -2.516 1.00 90.75 88 TRP A C 1
ATOM 673 O O . TRP A 1 88 ? -5.806 12.095 -2.255 1.00 90.75 88 TRP A O 1
ATOM 683 N N . TYR A 1 89 ? -7.932 11.758 -1.610 1.00 91.62 89 TYR A N 1
ATOM 684 C CA . TYR A 1 89 ? -7.790 12.127 -0.210 1.00 91.62 89 TYR A CA 1
ATOM 685 C C . TYR A 1 89 ? -7.681 10.931 0.755 1.00 91.62 89 TYR A C 1
ATOM 687 O O . TYR A 1 89 ? -7.537 11.159 1.959 1.00 91.62 89 TYR A O 1
ATOM 695 N N . MET A 1 90 ? -7.791 9.701 0.248 1.00 91.38 90 MET A N 1
ATOM 696 C CA . MET A 1 90 ? -7.700 8.450 1.010 1.00 91.38 90 MET A CA 1
ATOM 697 C C . MET A 1 90 ? -6.287 7.849 0.937 1.00 91.38 90 MET A C 1
ATOM 699 O O . MET A 1 90 ? -5.429 8.385 0.230 1.00 91.38 90 MET A O 1
ATOM 703 N N . GLY A 1 91 ? -6.067 6.735 1.640 1.00 88.38 91 GLY A N 1
ATOM 704 C CA . GLY A 1 91 ? -4.817 5.983 1.639 1.00 88.38 91 GLY A CA 1
ATOM 705 C C . GLY A 1 91 ? -3.888 6.368 2.786 1.00 88.38 91 GLY A C 1
ATOM 706 O O . GLY A 1 91 ? -4.068 7.405 3.437 1.00 88.38 91 GLY A O 1
ATOM 707 N N . ALA A 1 92 ? -2.864 5.535 2.989 1.00 86.94 92 ALA A N 1
ATOM 708 C CA . ALA A 1 92 ? -1.918 5.700 4.082 1.00 86.94 92 ALA A CA 1
ATOM 709 C C . ALA A 1 92 ? -1.231 7.068 4.039 1.00 86.94 92 ALA A C 1
ATOM 711 O O . ALA A 1 92 ? -0.748 7.522 2.998 1.00 86.94 92 ALA A O 1
ATOM 712 N N . ALA A 1 93 ? -1.190 7.732 5.193 1.00 85.12 93 ALA A N 1
ATOM 713 C CA . ALA A 1 93 ? -0.710 9.104 5.351 1.00 85.12 93 ALA A CA 1
ATOM 714 C C . ALA A 1 93 ? -1.443 10.138 4.467 1.00 85.12 93 ALA A C 1
ATOM 716 O O . ALA A 1 93 ? -0.976 11.269 4.294 1.00 85.12 93 ALA A O 1
ATOM 717 N N . GLY A 1 94 ? -2.611 9.783 3.929 1.00 89.25 94 GLY A N 1
ATOM 718 C CA . GLY A 1 94 ? -3.445 10.655 3.123 1.00 89.25 94 GLY A CA 1
ATOM 719 C C . GLY A 1 94 ? -4.104 11.774 3.942 1.00 89.25 94 GLY A C 1
ATOM 720 O O . GLY A 1 94 ? -4.049 11.802 5.181 1.00 89.25 94 GLY A O 1
ATOM 721 N N . PRO A 1 95 ? -4.763 12.733 3.267 1.00 92.69 95 PRO A N 1
ATOM 722 C CA . PRO A 1 95 ? -5.467 13.828 3.927 1.00 92.69 95 PRO A CA 1
ATOM 723 C C . PRO A 1 95 ? -6.491 13.387 4.981 1.00 92.69 95 PRO A C 1
ATOM 725 O O . PRO A 1 95 ? -6.567 14.017 6.036 1.00 92.69 95 PRO A O 1
ATOM 728 N N . VAL A 1 96 ? -7.270 12.330 4.723 1.00 92.69 96 VAL A N 1
ATOM 729 C CA . VAL A 1 96 ? -8.273 11.835 5.681 1.00 92.69 96 VAL A CA 1
ATOM 730 C C . VAL A 1 96 ? -7.610 11.259 6.933 1.00 92.69 96 VAL A C 1
ATOM 732 O O . VAL A 1 96 ? -7.970 11.665 8.037 1.00 92.69 96 VAL A O 1
ATOM 735 N N . GLU A 1 97 ? -6.600 10.396 6.799 1.00 91.56 97 GLU A N 1
ATOM 736 C CA . GLU A 1 97 ? -5.869 9.848 7.952 1.00 91.56 97 GLU A CA 1
ATOM 737 C C . GLU A 1 97 ? -5.144 10.927 8.762 1.00 91.56 97 GLU A C 1
ATOM 739 O O . GLU A 1 97 ? -5.128 10.889 9.995 1.00 91.56 97 GLU A O 1
ATOM 744 N N . SER A 1 98 ? -4.592 11.940 8.088 1.00 91.75 98 SER A N 1
ATOM 745 C CA . SER A 1 98 ? -3.980 13.099 8.748 1.00 91.75 98 SER A CA 1
ATOM 746 C C . SER A 1 98 ? -5.000 13.867 9.600 1.00 91.75 98 SER A C 1
ATOM 748 O O . SER A 1 98 ? -4.698 14.287 10.718 1.00 91.75 98 SER A O 1
ATOM 750 N N . MET A 1 99 ? -6.233 14.024 9.105 1.00 93.19 99 MET A N 1
ATOM 751 C CA . MET A 1 99 ? -7.327 14.626 9.873 1.00 93.19 99 MET A CA 1
ATOM 752 C C . MET A 1 99 ? -7.785 13.719 11.019 1.00 93.19 99 MET A C 1
ATOM 754 O O . MET A 1 99 ? -8.047 14.219 12.111 1.00 93.19 99 MET A O 1
ATOM 758 N N . ALA A 1 100 ? -7.848 12.401 10.818 1.00 92.81 100 ALA A N 1
ATO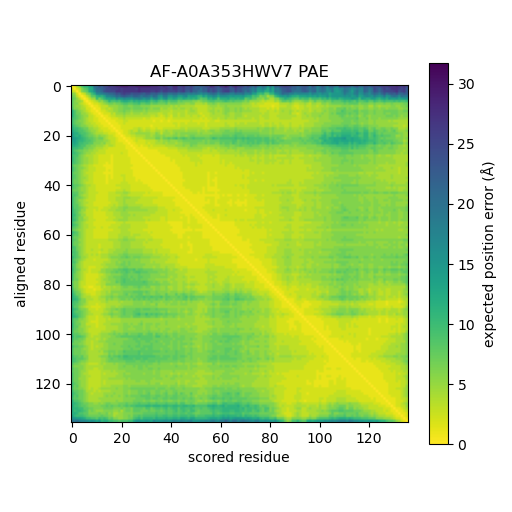M 759 C CA . ALA A 1 100 ? -8.161 11.457 11.891 1.00 92.81 100 ALA A CA 1
ATOM 760 C C . ALA A 1 100 ? -7.115 11.545 13.016 1.00 92.81 100 ALA A C 1
ATOM 762 O O . ALA A 1 100 ? -7.465 11.704 14.186 1.00 92.81 100 ALA A O 1
ATOM 763 N N . SER A 1 101 ? -5.831 11.575 12.655 1.00 92.75 101 SER A N 1
ATOM 764 C CA . SER A 1 101 ? -4.694 11.686 13.580 1.00 92.75 101 SER A CA 1
ATOM 765 C C . SER A 1 101 ? -4.706 12.970 14.413 1.00 92.75 101 SER A C 1
ATOM 767 O O . SER A 1 101 ? -4.112 13.019 15.484 1.00 92.75 101 SER A O 1
ATOM 769 N N . LYS A 1 102 ? -5.410 14.011 13.965 1.00 91.25 102 LYS A N 1
ATOM 770 C CA . LYS A 1 102 ? -5.578 15.264 14.708 1.00 91.25 102 LYS A CA 1
ATOM 771 C C . LYS A 1 102 ? -6.614 15.165 15.832 1.00 91.25 102 LYS A C 1
ATOM 773 O O . LYS A 1 102 ? -6.456 15.831 16.851 1.00 91.25 102 LYS A O 1
ATOM 778 N N . PHE A 1 103 ? -7.673 14.374 15.651 1.00 94.62 103 PHE A N 1
ATOM 779 C CA . PHE A 1 103 ? -8.824 14.354 16.567 1.00 94.62 103 PHE A CA 1
ATOM 780 C C . PHE A 1 103 ? -8.923 13.074 17.401 1.00 94.62 103 PHE A C 1
ATOM 782 O O . PHE A 1 103 ? -9.254 13.143 18.586 1.00 94.62 103 PHE A O 1
ATOM 789 N N . MET A 1 104 ? -8.595 11.915 16.826 1.00 94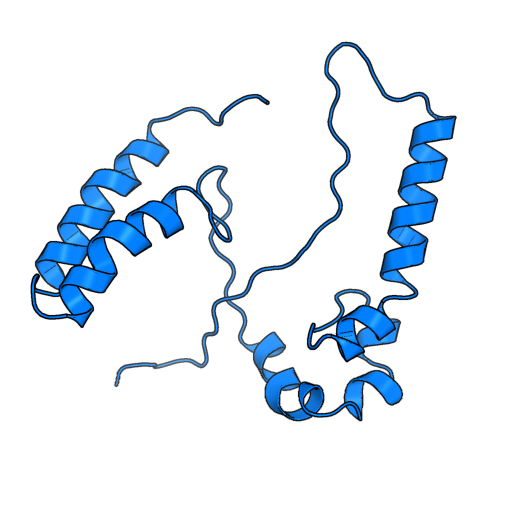.81 104 MET A N 1
ATOM 790 C CA . MET A 1 104 ? -8.720 10.617 17.501 1.00 94.81 104 MET A CA 1
ATOM 791 C C . MET A 1 104 ? -7.829 10.484 18.750 1.00 94.81 104 MET A C 1
ATOM 793 O O . MET A 1 104 ? -8.313 9.951 19.751 1.00 94.81 104 MET A O 1
ATOM 797 N N . PRO A 1 105 ? -6.593 11.031 18.796 1.00 96.44 105 PRO A N 1
ATOM 798 C CA . PRO A 1 105 ? -5.806 11.030 20.033 1.00 96.44 105 PRO A CA 1
ATOM 799 C C . PRO A 1 105 ? -6.466 11.791 21.192 1.00 96.44 105 PRO A C 1
ATOM 801 O O . PRO A 1 105 ? -6.283 11.424 22.353 1.00 96.44 105 PRO A O 1
ATOM 804 N N . GLY A 1 106 ? -7.278 12.814 20.900 1.00 95.50 106 GLY A N 1
ATOM 805 C CA . GLY A 1 106 ? -8.044 13.542 21.915 1.00 95.50 106 GLY A CA 1
ATOM 806 C C . GLY A 1 106 ? -9.086 12.653 22.596 1.00 95.50 106 GLY A C 1
ATOM 807 O O . GLY A 1 106 ? -9.227 12.697 23.815 1.00 95.50 106 GLY A O 1
ATOM 808 N N . ALA A 1 107 ? -9.753 11.781 21.833 1.00 96.19 107 ALA A N 1
ATOM 809 C CA . ALA A 1 107 ? -10.669 10.788 22.394 1.00 96.19 107 ALA A CA 1
ATOM 810 C C . ALA A 1 107 ? -9.935 9.704 23.197 1.00 96.19 107 ALA A C 1
ATOM 812 O O . ALA A 1 107 ? -10.367 9.350 24.291 1.00 96.19 107 ALA A O 1
ATOM 813 N N . LEU A 1 108 ? -8.797 9.213 22.691 1.00 95.25 108 LEU A N 1
ATOM 814 C CA . LEU A 1 108 ? -7.992 8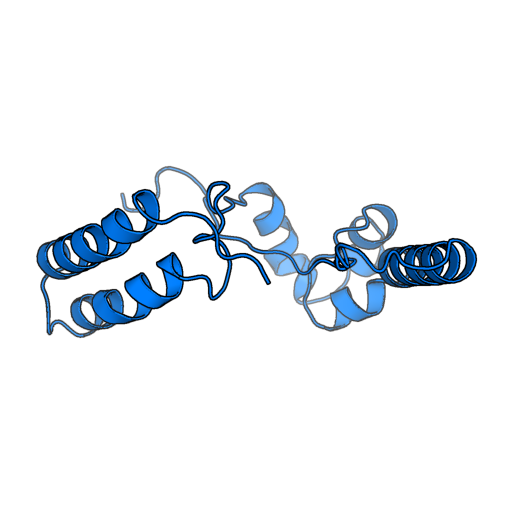.189 23.374 1.00 95.25 108 LEU A CA 1
ATOM 815 C C . LEU A 1 108 ? -7.417 8.674 24.711 1.00 95.25 108 LEU A C 1
ATOM 817 O O . LEU A 1 108 ? -7.319 7.900 25.658 1.00 95.25 108 LEU A O 1
ATOM 821 N N . SER A 1 109 ? -7.048 9.952 24.792 1.00 97.06 109 SER A N 1
ATOM 822 C CA . SER A 1 109 ? -6.513 10.576 26.010 1.00 97.06 109 SER A CA 1
ATOM 823 C C . SER A 1 109 ? -7.589 11.122 26.957 1.00 97.06 109 SER A C 1
ATOM 825 O O . SER A 1 109 ? -7.255 11.614 28.033 1.00 97.06 109 SER A O 1
ATOM 827 N N . GLY A 1 110 ? -8.870 11.054 26.576 1.00 96.56 110 GLY A N 1
ATOM 828 C CA . GLY A 1 110 ? -9.991 11.567 27.369 1.00 96.56 110 GLY A CA 1
ATOM 829 C C . GLY A 1 110 ? -10.160 13.092 27.347 1.00 96.56 110 GLY A C 1
ATOM 830 O O . GLY A 1 110 ? -10.956 13.623 28.116 1.00 96.56 110 GLY A O 1
ATOM 831 N N . GLN A 1 111 ? -9.435 13.806 26.481 1.00 97.12 111 GLN A N 1
ATOM 832 C CA . GLN A 1 111 ? -9.587 15.254 26.274 1.00 97.12 111 GLN A CA 1
ATOM 833 C C . GLN A 1 111 ? -10.856 15.609 25.488 1.00 97.12 111 GLN A C 1
ATOM 835 O O . GLN A 1 111 ? -11.378 16.712 25.628 1.00 97.12 111 GLN A O 1
ATOM 840 N N . LEU A 1 112 ? -11.333 14.682 24.655 1.00 96.88 112 LEU A N 1
ATOM 841 C CA . LEU A 1 112 ? -12.595 14.757 23.927 1.00 96.88 112 LEU A CA 1
ATOM 842 C C . LEU A 1 112 ? -13.415 13.504 24.227 1.00 96.88 112 LEU A C 1
ATOM 844 O O . LEU A 1 112 ? -12.865 12.421 24.429 1.00 96.88 112 LEU A O 1
ATOM 848 N N . THR A 1 113 ? -14.737 13.611 24.181 1.00 97.75 113 THR A N 1
ATOM 849 C CA . THR A 1 113 ? -15.573 12.416 24.046 1.00 97.75 113 THR A CA 1
ATOM 850 C C . THR A 1 113 ? -15.387 11.802 22.648 1.00 97.75 113 THR A C 1
ATOM 852 O O . THR A 1 113 ? -15.089 12.525 21.689 1.00 97.75 113 THR A O 1
ATOM 855 N N . PRO A 1 114 ? -15.614 10.485 22.468 1.00 96.88 114 PRO A N 1
ATOM 856 C CA . PRO A 1 114 ? -15.589 9.870 21.139 1.00 96.88 114 PRO A CA 1
ATOM 857 C C . PRO A 1 114 ? -16.504 10.580 20.128 1.00 96.88 114 PRO A C 1
ATOM 859 O O . PRO A 1 114 ? -16.116 10.780 18.980 1.00 96.88 114 PRO A O 1
ATOM 862 N N . ALA A 1 115 ? -17.690 11.020 20.565 1.00 97.62 115 ALA A N 1
ATOM 863 C CA . ALA A 1 115 ? -18.654 11.724 19.720 1.00 97.62 115 ALA A CA 1
ATOM 864 C C . ALA A 1 115 ? -18.149 13.105 19.262 1.00 97.62 115 ALA A C 1
ATOM 866 O O . ALA A 1 115 ? -18.335 13.474 18.101 1.00 97.62 115 ALA A O 1
ATOM 867 N N . GLU A 1 116 ? -17.486 13.861 20.143 1.00 97.69 116 GLU A N 1
ATOM 868 C CA . GLU A 1 116 ? -16.882 15.150 19.785 1.00 97.69 116 GLU A CA 1
ATOM 869 C C . GLU A 1 116 ? -15.741 14.972 18.782 1.00 97.69 116 GLU A C 1
ATOM 871 O O . GLU A 1 116 ? -15.723 15.655 17.757 1.00 97.69 116 GLU A O 1
ATOM 876 N N . ALA A 1 117 ? -14.830 14.024 19.026 1.00 97.62 117 ALA A N 1
ATOM 877 C CA . ALA A 1 117 ? -13.723 13.743 18.113 1.00 97.62 117 ALA A CA 1
ATOM 878 C C . ALA A 1 117 ? -14.220 13.327 16.717 1.00 97.62 117 ALA A C 1
ATOM 880 O O . ALA A 1 117 ? -13.735 13.857 15.714 1.00 97.62 117 ALA A O 1
ATOM 881 N N . LEU A 1 118 ? -15.231 12.451 16.649 1.00 96.88 118 LEU A N 1
ATOM 882 C CA . LEU A 1 118 ? -15.891 12.053 15.399 1.00 96.88 118 LEU A CA 1
ATOM 883 C C . LEU A 1 118 ? -16.526 13.249 14.685 1.00 96.88 118 LEU A C 1
ATOM 885 O O . LEU A 1 118 ? -16.254 13.473 13.509 1.00 96.88 118 LEU A O 1
ATOM 889 N N . THR A 1 119 ? -17.2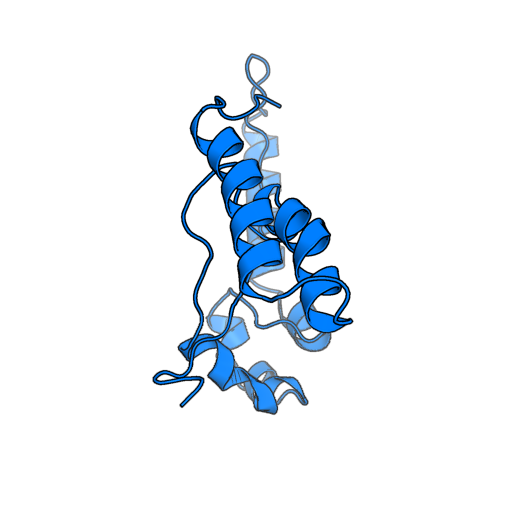94 14.074 15.400 1.00 97.44 119 THR A N 1
ATOM 890 C CA . THR A 1 119 ? -17.946 15.260 14.819 1.00 97.44 119 THR A CA 1
ATOM 891 C C . THR A 1 119 ? -16.925 16.241 14.232 1.00 97.44 119 THR A C 1
ATOM 893 O O . THR A 1 119 ? -17.126 16.805 13.151 1.00 97.44 119 THR A O 1
ATOM 896 N N . MET A 1 120 ? -15.813 16.470 14.937 1.00 96.31 120 MET A N 1
ATOM 897 C CA . MET A 1 120 ? -14.739 17.353 14.472 1.00 96.31 120 MET A CA 1
ATOM 898 C C . MET A 1 120 ? -14.029 16.787 13.240 1.00 96.31 120 MET A C 1
ATOM 900 O O . MET A 1 120 ? -13.810 17.526 12.275 1.00 96.31 120 MET A O 1
ATOM 904 N N . PHE A 1 121 ? -13.727 15.487 13.255 1.00 96.56 121 PHE A N 1
ATOM 905 C CA . PHE A 1 121 ? -13.158 14.768 12.121 1.00 96.56 121 PHE A CA 1
ATOM 906 C C . PHE A 1 121 ? -14.060 14.853 10.886 1.00 96.56 121 PHE A C 1
ATOM 908 O O . PHE A 1 121 ? -13.612 15.332 9.844 1.00 96.56 121 PHE A O 1
ATOM 915 N N . GLU A 1 122 ? -15.337 14.484 11.006 1.00 95.19 122 GLU A N 1
ATOM 916 C CA . GLU A 1 122 ? -16.302 14.506 9.903 1.00 95.19 122 GLU A CA 1
ATOM 917 C C . GLU A 1 122 ? -16.422 15.902 9.288 1.00 95.19 122 GLU A C 1
ATOM 919 O O . GLU A 1 122 ? -16.344 16.072 8.068 1.00 95.19 122 GLU A O 1
ATOM 924 N N . LYS A 1 123 ? -16.543 16.939 10.126 1.00 95.12 123 LYS A N 1
ATOM 925 C CA . LYS A 1 123 ? -16.646 18.329 9.667 1.00 95.12 123 LYS A CA 1
ATOM 926 C C . LYS A 1 123 ? -15.444 18.764 8.826 1.00 95.12 123 LYS A C 1
ATOM 928 O O . LYS A 1 123 ? -15.610 19.566 7.900 1.00 95.12 123 LYS A O 1
ATOM 933 N N . GLU A 1 124 ? -14.238 18.303 9.157 1.00 94.00 124 GLU A N 1
ATOM 934 C CA . GLU A 1 124 ? -13.027 18.632 8.403 1.00 94.00 124 GLU A CA 1
ATOM 935 C C . GLU A 1 124 ? -12.894 17.760 7.147 1.00 94.00 124 GLU A C 1
ATOM 937 O O . GLU A 1 124 ? -12.698 18.306 6.056 1.00 94.00 124 GLU A O 1
ATOM 942 N N . ALA A 1 125 ? -13.115 16.449 7.270 1.00 93.31 125 ALA A N 1
ATOM 943 C CA . ALA A 1 125 ? -13.020 15.485 6.177 1.00 93.31 125 ALA A CA 1
ATOM 944 C C . ALA A 1 125 ? -14.030 15.769 5.052 1.00 93.31 125 ALA A C 1
ATOM 946 O O . ALA A 1 125 ? -13.671 15.741 3.875 1.00 93.31 125 ALA A O 1
ATOM 947 N N . LEU A 1 126 ? -15.264 16.178 5.379 1.00 93.31 126 LEU A N 1
ATOM 948 C CA . LEU A 1 126 ? -16.291 16.549 4.391 1.00 93.31 126 LEU A CA 1
ATOM 949 C C . LEU A 1 126 ? -15.864 17.699 3.464 1.00 93.31 126 LEU A C 1
ATOM 951 O O . LEU A 1 126 ? -16.416 17.866 2.373 1.00 93.31 126 LEU A O 1
ATOM 955 N N . ARG A 1 127 ? -14.873 18.509 3.857 1.00 92.88 127 ARG A N 1
ATOM 956 C CA . ARG A 1 127 ? -14.334 19.568 2.992 1.00 92.88 127 ARG A CA 1
ATOM 957 C C . ARG A 1 127 ? -13.538 18.998 1.820 1.00 92.88 127 ARG A C 1
ATOM 959 O O . ARG A 1 127 ? -13.465 19.659 0.786 1.00 92.88 127 ARG A O 1
ATOM 966 N N . LEU A 1 128 ? -12.957 17.806 1.965 1.00 92.38 128 LEU A N 1
ATOM 967 C CA . LEU A 1 128 ? -12.179 17.139 0.918 1.00 92.38 128 LEU A CA 1
ATOM 968 C C . LEU A 1 128 ? -13.073 16.713 -0.251 1.00 92.38 128 LEU A C 1
ATOM 970 O O . LEU A 1 128 ? -12.685 16.903 -1.399 1.00 92.38 128 LEU A O 1
ATOM 974 N N . LEU A 1 129 ? -14.312 16.294 0.031 1.00 89.25 129 LEU A N 1
ATOM 975 C CA . LEU A 1 129 ? -15.314 15.942 -0.988 1.00 89.25 129 LEU A CA 1
ATOM 976 C C . LEU A 1 129 ? -15.671 17.106 -1.923 1.00 89.25 129 LEU A C 1
ATOM 978 O O . LEU A 1 129 ? -16.119 16.899 -3.046 1.00 89.25 129 LEU A O 1
ATOM 982 N N . ARG A 1 130 ? -15.493 18.347 -1.462 1.00 89.56 130 ARG A N 1
ATOM 983 C CA . ARG A 1 130 ? -15.799 19.558 -2.239 1.00 89.56 130 ARG A CA 1
ATOM 984 C C . ARG A 1 130 ? -14.607 20.060 -3.050 1.00 89.56 130 ARG A C 1
ATOM 986 O O . ARG A 1 130 ? -14.763 20.973 -3.859 1.00 89.56 130 ARG A O 1
ATOM 993 N N . LYS A 1 131 ? -13.411 19.523 -2.807 1.00 90.81 131 LYS A N 1
ATOM 994 C CA . LYS A 1 131 ? -12.181 19.940 -3.479 1.00 90.81 131 LYS A CA 1
ATOM 995 C C . LYS A 1 131 ? -11.924 19.057 -4.694 1.00 90.81 131 LYS A C 1
ATOM 997 O O . LYS A 1 131 ? -12.118 17.845 -4.662 1.00 90.81 131 LYS A O 1
ATOM 1002 N N . ARG A 1 132 ? -11.443 19.683 -5.768 1.00 90.12 132 ARG A N 1
ATOM 1003 C CA . ARG A 1 132 ? -10.927 18.946 -6.924 1.00 90.12 132 ARG A CA 1
ATOM 1004 C C . ARG A 1 132 ? -9.615 18.249 -6.539 1.00 90.12 132 ARG A C 1
ATOM 1006 O O . ARG A 1 132 ? -8.863 18.839 -5.758 1.00 90.12 132 ARG A O 1
ATOM 1013 N N . PRO A 1 133 ? -9.329 17.058 -7.095 1.00 89.31 133 PRO A N 1
ATOM 1014 C CA . PRO A 1 133 ? -8.033 16.419 -6.926 1.00 89.31 133 PRO A CA 1
ATOM 1015 C C . PRO A 1 133 ? -6.895 17.383 -7.298 1.00 89.31 133 PRO A C 1
ATOM 1017 O O . PRO A 1 133 ? -7.013 18.092 -8.307 1.00 89.31 133 PRO A O 1
ATOM 1020 N N . PRO A 1 134 ? -5.814 17.443 -6.505 1.00 85.06 134 PRO A N 1
ATOM 1021 C CA . PRO A 1 134 ? -4.633 18.212 -6.868 1.00 85.06 134 PRO A CA 1
ATOM 1022 C C . PRO A 1 134 ? -4.015 17.661 -8.159 1.00 85.06 134 PRO A C 1
ATOM 1024 O O . PRO A 1 134 ? -4.051 16.458 -8.418 1.00 85.06 134 PRO A O 1
ATOM 1027 N N . ARG A 1 135 ? -3.448 18.553 -8.975 1.00 80.19 135 ARG A N 1
ATOM 1028 C CA . ARG A 1 135 ? -2.598 18.183 -10.113 1.00 80.19 135 ARG A CA 1
ATOM 1029 C C . ARG A 1 135 ? -1.153 18.421 -9.688 1.00 80.19 135 ARG A C 1
ATOM 1031 O O . ARG A 1 135 ? -0.841 19.537 -9.270 1.00 80.19 135 ARG A O 1
ATOM 1038 N N . TYR A 1 136 ? -0.338 17.375 -9.749 1.00 64.50 136 TYR A N 1
ATOM 1039 C CA . TYR A 1 136 ? 1.094 17.397 -9.449 1.00 64.50 136 TYR A CA 1
ATOM 1040 C C . TYR A 1 136 ? 1.899 17.261 -10.737 1.00 64.50 136 TYR A C 1
ATOM 1042 O O . TYR A 1 136 ? 1.421 16.537 -11.642 1.00 64.50 136 TYR A O 1
#

Secondary structure (DSSP, 8-state):
---SS--EE-----------TTSPPPHHHHHHHHHHHHHHHHTTHHHHHTT---SSHHHHTSHHHHH-TTHHHHGGGGGGEEPPPS-TT-STT-HHHHHHHHHHHHHHTTSS-HHHHHHHHHHHHTTGGGSPPPP-

Nearest PDB structures (foldseek):
  1elj-assembly1_A  TM=5.138E-01  e=4.029E+00  Pyrococcus furiosus

Foldseek 3Di:
DPDPDLADEDADDDDDDDCPPPDHDDPVVVVVVVVVRVVCLVVVVVVLVVVDQRPNCVNNVDPSSCPDPPNVVCVCSVVRYDYDDDDLQGDDVGVLVVLLVVQVVCCVVVVDPPVRSVVSSCVVVVVRVVDDRDDD

pLDDT: mean 91.39, std 8.26, range [44.81, 98.44]

Solvent-accessible surface area (backbone atoms only — not comparable to full-atom values): 8432 Å² total; per-residue (Å²): 125,100,64,94,63,78,75,35,84,54,82,83,92,77,91,80,80,81,78,45,84,100,56,68,76,55,72,70,58,50,51,52,51,52,52,50,55,50,48,51,48,75,62,32,59,68,46,37,77,72,66,46,81,48,84,41,56,79,51,46,70,28,71,68,49,54,68,33,81,70,50,50,80,53,55,70,51,70,80,28,56,42,67,67,68,93,51,90,44,42,53,87,89,17,62,46,51,52,45,41,66,69,26,52,57,35,29,76,72,65,80,30,53,65,67,56,23,49,54,54,31,50,64,57,50,59,53,56,79,75,50,77,76,85,86,130